Protein AF-A0A8S2RLA7-F1 (afdb_monomer_lite)

Radius of gyration: 19.09 Å; chains: 1; bounding box: 41×28×50 Å

pLDDT: mean 89.41, std 10.29, range [49.47, 97.12]

InterPro domains:
  IPR003165 Piwi domain [PF02171] (1-77)
  IPR003165 Piwi domain [PS50822] (1-81)
  IPR012337 Ribonuclease H-like superfamily [SSF53098] (1-77)
  IPR036397 Ribonuclease H superfamily [G3DSA:3.30.420.10] (1-81)

Foldseek 3Di:
DLVVQVVVCVVVVDGDQADEAEAEDDDPVCVVVVVVVVVVVVVVSQCVVPVPRDHHYHYHYDYPPDPDDDDDPPDPPPDDD

Organism: NCBI:txid392030

Sequence (81 aa):
MKSLIQQYERHRTYPPSAIVIYRDGISESEFDTVFEKELTAIRDACVELSPVYRPYLTYIVVNKRHHTRFFPVNSEKNVQA

Structure (mmCIF, N/CA/C/O backbone):
data_AF-A0A8S2RLA7-F1
#
_entry.id   AF-A0A8S2RLA7-F1
#
loop_
_atom_site.group_PDB
_atom_site.id
_atom_site.type_symbol
_atom_site.label_atom_id
_atom_site.label_alt_id
_atom_site.label_comp_id
_atom_site.label_asym_id
_atom_site.label_entity_id
_atom_site.label_seq_id
_atom_site.pdbx_PDB_ins_code
_atom_site.Cartn_x
_atom_site.Cartn_y
_atom_site.Cartn_z
_atom_site.occupancy
_atom_site.B_iso_or_equiv
_atom_site.auth_seq_id
_atom_site.auth_comp_id
_atom_site.auth_asym_id
_atom_site.auth_atom_id
_atom_site.pdbx_PDB_model_num
ATOM 1 N N . MET A 1 1 ? 9.855 -3.582 -1.710 1.00 87.38 1 MET A N 1
ATOM 2 C CA . MET A 1 1 ? 8.746 -3.653 -2.689 1.00 87.38 1 MET A CA 1
ATOM 3 C C . MET A 1 1 ? 9.195 -4.217 -4.035 1.00 87.38 1 MET A C 1
ATOM 5 O O . MET A 1 1 ? 8.698 -5.261 -4.431 1.00 87.38 1 MET A O 1
ATOM 9 N N . LYS A 1 2 ? 10.177 -3.591 -4.698 1.00 89.69 2 LYS A N 1
ATOM 10 C CA . LYS A 1 2 ? 10.745 -4.028 -5.988 1.00 89.69 2 LYS A CA 1
ATOM 11 C C . LYS A 1 2 ? 11.042 -5.533 -6.088 1.00 89.69 2 LYS A C 1
ATOM 13 O O . LYS A 1 2 ? 10.561 -6.190 -7.003 1.00 89.69 2 LYS A O 1
ATOM 18 N N . SER A 1 3 ? 11.750 -6.089 -5.103 1.00 93.06 3 SER A N 1
ATOM 19 C CA . SER A 1 3 ? 12.092 -7.520 -5.055 1.00 93.06 3 SER A CA 1
ATOM 20 C C . SER A 1 3 ? 10.871 -8.447 -5.051 1.00 93.06 3 SER A C 1
ATOM 22 O O . SER A 1 3 ? 10.903 -9.498 -5.687 1.00 93.06 3 SER A O 1
ATOM 24 N N . LEU A 1 4 ? 9.784 -8.051 -4.380 1.00 94.25 4 LEU A N 1
ATOM 25 C CA . LEU A 1 4 ? 8.539 -8.824 -4.318 1.00 94.25 4 LEU A CA 1
ATOM 26 C C . LEU A 1 4 ? 7.805 -8.805 -5.660 1.00 94.25 4 LEU A C 1
ATOM 28 O O . LEU A 1 4 ? 7.308 -9.838 -6.099 1.00 94.25 4 LEU A O 1
ATOM 32 N N . ILE A 1 5 ? 7.788 -7.654 -6.339 1.00 92.56 5 ILE A N 1
ATOM 33 C CA . ILE A 1 5 ? 7.201 -7.525 -7.679 1.00 92.56 5 ILE A CA 1
ATOM 34 C C . ILE A 1 5 ? 7.983 -8.387 -8.681 1.00 92.56 5 ILE A C 1
ATOM 36 O O . ILE A 1 5 ? 7.384 -9.176 -9.406 1.00 92.56 5 ILE A O 1
ATOM 40 N N . GLN A 1 6 ? 9.318 -8.330 -8.651 1.00 93.19 6 GLN A N 1
ATOM 41 C CA . GLN A 1 6 ? 10.177 -9.177 -9.491 1.00 93.19 6 GLN A CA 1
ATOM 42 C C . GLN A 1 6 ? 10.022 -10.667 -9.174 1.00 93.19 6 GLN A C 1
ATOM 44 O O . GLN A 1 6 ? 10.123 -11.523 -10.051 1.00 93.19 6 GLN A O 1
ATOM 49 N N . GLN A 1 7 ? 9.816 -11.022 -7.904 1.00 94.81 7 GLN A N 1
ATOM 50 C CA . GLN A 1 7 ? 9.519 -12.400 -7.533 1.00 94.81 7 GLN A CA 1
ATOM 51 C C . GLN A 1 7 ? 8.172 -12.842 -8.105 1.00 94.81 7 GLN A C 1
ATOM 53 O O . GLN A 1 7 ? 8.109 -13.923 -8.678 1.00 94.81 7 GLN A O 1
ATOM 58 N N . TYR A 1 8 ? 7.127 -12.022 -8.000 1.00 94.25 8 TYR A N 1
ATOM 59 C CA . TYR A 1 8 ? 5.820 -12.321 -8.585 1.00 94.25 8 TYR A CA 1
ATOM 60 C C . TYR A 1 8 ? 5.915 -12.537 -10.101 1.00 94.25 8 TYR A C 1
ATOM 62 O O . TYR A 1 8 ? 5.451 -13.556 -10.611 1.00 94.25 8 TYR A O 1
ATOM 70 N N . GLU A 1 9 ? 6.584 -11.625 -10.804 1.00 91.44 9 GLU A N 1
ATOM 71 C CA . GLU A 1 9 ? 6.756 -11.679 -12.256 1.00 91.44 9 GLU A CA 1
ATOM 72 C C . GLU A 1 9 ? 7.510 -12.935 -12.703 1.00 91.44 9 GLU A C 1
ATOM 74 O O . GLU A 1 9 ? 7.101 -13.588 -13.657 1.00 91.44 9 GLU A O 1
ATOM 79 N N . ARG A 1 10 ? 8.531 -13.371 -11.955 1.00 92.56 10 ARG A N 1
ATOM 80 C CA . ARG A 1 10 ? 9.215 -14.648 -12.230 1.00 92.56 10 ARG A CA 1
ATOM 81 C C . ARG A 1 10 ? 8.284 -15.864 -12.179 1.00 92.56 10 ARG A C 1
ATOM 83 O O . ARG A 1 10 ? 8.534 -16.830 -12.889 1.00 92.56 10 ARG A O 1
ATOM 90 N N . HIS A 1 11 ? 7.226 -15.827 -11.367 1.00 92.62 11 HIS A N 1
ATOM 91 C CA . HIS A 1 11 ? 6.268 -16.934 -11.249 1.00 92.62 11 HIS A CA 1
ATOM 92 C C . HIS A 1 11 ? 5.084 -16.816 -12.216 1.00 92.62 11 HIS A C 1
ATOM 94 O O . HIS A 1 11 ? 4.495 -17.830 -12.582 1.00 92.62 11 HIS A O 1
ATOM 100 N N . ARG A 1 12 ? 4.693 -15.593 -12.593 1.00 87.50 12 ARG A N 1
ATOM 101 C CA . ARG A 1 12 ? 3.478 -15.312 -13.379 1.00 87.50 12 ARG A CA 1
ATOM 102 C C . ARG A 1 12 ? 3.758 -14.791 -14.787 1.00 87.50 12 ARG A C 1
ATOM 104 O O . ARG A 1 12 ? 2.810 -14.595 -15.526 1.00 87.50 12 ARG A O 1
ATOM 111 N N . THR A 1 13 ? 5.022 -14.576 -15.152 1.00 88.25 13 THR A N 1
ATOM 112 C CA . THR A 1 13 ? 5.489 -14.001 -16.432 1.00 88.25 13 THR A CA 1
ATOM 113 C C . THR A 1 13 ? 5.051 -12.557 -16.716 1.00 88.25 13 THR A C 1
ATOM 115 O O . THR A 1 13 ? 5.489 -11.982 -17.707 1.00 88.25 13 THR A O 1
ATOM 118 N N . TYR A 1 14 ? 4.234 -11.951 -15.849 1.00 89.56 14 TYR A N 1
ATOM 119 C CA . TYR A 1 14 ? 3.810 -10.552 -15.915 1.00 89.56 14 TYR A CA 1
ATOM 120 C C . TYR A 1 14 ? 3.815 -9.906 -14.517 1.00 89.56 14 TYR A C 1
ATOM 122 O O . TYR A 1 14 ? 3.592 -10.602 -13.515 1.00 89.56 14 TYR A O 1
ATOM 130 N N . PRO A 1 15 ? 4.050 -8.584 -14.412 1.00 92.44 15 PRO A N 1
ATOM 131 C CA . PRO A 1 15 ? 3.937 -7.865 -13.149 1.00 92.44 15 PRO A CA 1
ATOM 132 C C . PRO A 1 15 ? 2.461 -7.742 -12.721 1.00 92.44 15 PRO A C 1
ATOM 134 O O . PRO A 1 15 ? 1.567 -7.708 -13.569 1.00 92.44 15 PRO A O 1
ATOM 137 N N . PRO A 1 16 ? 2.162 -7.673 -11.413 1.00 95.38 16 PRO A N 1
ATOM 138 C CA . PRO A 1 16 ? 0.789 -7.647 -10.923 1.00 95.38 16 PRO A CA 1
ATOM 139 C C . PRO A 1 16 ? 0.053 -6.371 -11.360 1.00 95.38 16 PRO A C 1
ATOM 141 O O . PRO A 1 16 ? 0.560 -5.266 -11.216 1.00 95.38 16 PRO A O 1
ATOM 144 N N . SER A 1 17 ? -1.182 -6.500 -11.844 1.00 95.38 17 SER A N 1
ATOM 145 C CA . SER A 1 17 ? -2.015 -5.347 -12.227 1.00 95.38 17 SER A CA 1
ATOM 146 C C . SER A 1 17 ? -2.590 -4.585 -11.028 1.00 95.38 17 SER A C 1
ATOM 148 O O . SER A 1 17 ? -2.944 -3.413 -11.153 1.00 95.38 17 SER A O 1
ATOM 150 N N . ALA A 1 18 ? -2.670 -5.235 -9.865 1.00 96.12 18 ALA A N 1
ATOM 151 C CA . ALA A 1 18 ? -3.156 -4.660 -8.619 1.00 96.12 18 ALA A CA 1
ATOM 152 C C . ALA A 1 18 ? -2.327 -5.151 -7.426 1.00 96.12 18 ALA A C 1
ATOM 154 O O . ALA A 1 18 ? -1.888 -6.302 -7.386 1.00 96.12 18 ALA A O 1
ATOM 155 N N . ILE A 1 19 ? -2.134 -4.273 -6.444 1.00 96.25 19 ILE A N 1
ATOM 156 C CA . ILE A 1 19 ? -1.366 -4.531 -5.228 1.00 96.25 19 ILE A CA 1
ATOM 157 C C . ILE A 1 19 ? -2.192 -4.058 -4.032 1.00 96.25 19 ILE A C 1
ATOM 159 O O . ILE A 1 19 ? -2.535 -2.881 -3.923 1.00 96.25 19 ILE A O 1
ATOM 163 N N . VAL A 1 20 ? -2.467 -4.985 -3.116 1.00 97.12 20 VAL A N 1
ATOM 164 C CA . VAL A 1 20 ? -3.130 -4.703 -1.840 1.00 97.12 20 VAL A CA 1
ATOM 165 C C . VAL A 1 20 ? -2.093 -4.763 -0.727 1.00 97.12 20 VAL A C 1
ATOM 167 O O . VAL A 1 20 ? -1.375 -5.753 -0.589 1.00 97.12 20 VAL A O 1
ATOM 170 N N . ILE A 1 21 ? -2.011 -3.697 0.060 1.00 95.81 21 ILE A N 1
ATOM 171 C CA . ILE A 1 21 ? -1.052 -3.539 1.148 1.00 95.81 21 ILE A CA 1
ATOM 172 C C . ILE A 1 21 ? -1.825 -3.484 2.454 1.00 95.81 21 ILE A C 1
ATOM 174 O O . ILE A 1 21 ? -2.661 -2.606 2.648 1.00 95.81 21 ILE A O 1
ATOM 178 N N . TYR A 1 22 ? -1.507 -4.405 3.355 1.00 95.06 22 TYR A N 1
ATOM 179 C CA . TYR A 1 22 ? -1.966 -4.367 4.736 1.00 95.06 22 TYR A CA 1
ATOM 180 C C . TYR A 1 22 ? -0.848 -3.804 5.601 1.00 95.06 22 TYR A C 1
ATOM 182 O O . TYR A 1 22 ? 0.199 -4.434 5.761 1.00 95.06 22 TYR A O 1
ATOM 190 N N . ARG A 1 23 ? -1.067 -2.615 6.157 1.00 94.75 23 ARG A N 1
ATOM 191 C CA . ARG A 1 23 ? -0.102 -1.932 7.010 1.00 94.75 23 ARG A CA 1
ATOM 192 C C . ARG A 1 23 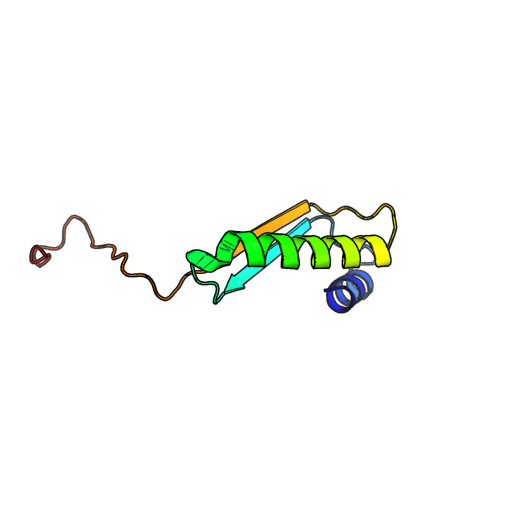? -0.551 -1.972 8.464 1.00 94.75 23 ARG A C 1
ATOM 194 O O . ARG A 1 23 ? -1.519 -1.320 8.831 1.00 94.75 23 ARG A O 1
ATOM 201 N N . ASP A 1 24 ? 0.174 -2.707 9.297 1.00 92.31 24 ASP A N 1
ATOM 202 C CA . ASP A 1 24 ? -0.049 -2.769 10.750 1.00 92.31 24 ASP A CA 1
ATOM 203 C C . ASP A 1 24 ? 0.920 -1.832 11.479 1.00 92.31 24 ASP A C 1
ATOM 205 O O . ASP A 1 24 ? 2.057 -1.688 11.038 1.00 92.31 24 ASP A O 1
ATOM 209 N N . GLY A 1 25 ? 0.510 -1.239 12.601 1.00 86.38 25 GLY A N 1
ATOM 210 C CA . GLY A 1 25 ? 1.399 -0.479 13.486 1.00 86.38 25 GLY A CA 1
ATOM 211 C C . GLY A 1 25 ? 1.661 0.966 13.060 1.00 86.38 25 GLY A C 1
ATOM 212 O O . GLY A 1 25 ? 2.805 1.411 13.104 1.00 86.38 25 GLY A O 1
ATOM 213 N N . ILE A 1 26 ? 0.620 1.681 12.632 1.00 88.69 26 ILE A N 1
ATOM 214 C CA . ILE A 1 26 ? 0.635 3.141 12.459 1.00 88.69 26 ILE A CA 1
ATOM 215 C C . ILE A 1 26 ? -0.275 3.752 13.526 1.00 88.69 26 ILE A C 1
ATOM 217 O O . ILE A 1 26 ? -1.399 3.279 13.713 1.00 88.69 26 ILE A O 1
ATOM 221 N N . SER A 1 27 ? 0.214 4.769 14.240 1.00 86.06 27 SER A N 1
ATOM 222 C CA . SER A 1 27 ? -0.641 5.582 15.106 1.00 86.06 27 SER A CA 1
ATOM 223 C C . SER A 1 27 ? -1.488 6.538 14.264 1.00 86.06 27 SER A C 1
ATOM 225 O O . SER A 1 27 ? -1.067 6.971 13.195 1.00 86.06 27 SE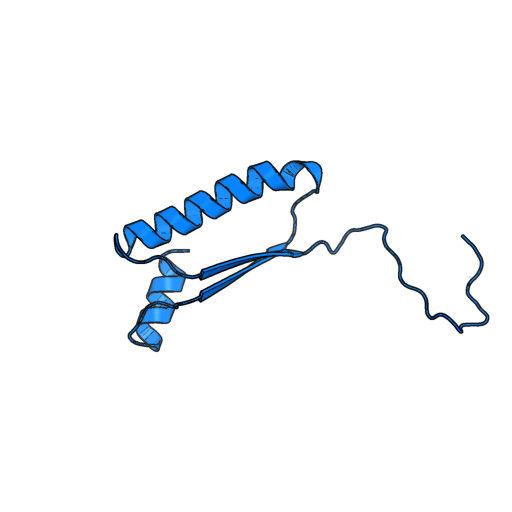R A O 1
ATOM 227 N N . GLU A 1 28 ? -2.682 6.891 14.736 1.00 85.00 28 GLU A N 1
ATOM 228 C CA . GLU A 1 28 ? -3.597 7.761 13.982 1.00 85.00 28 GLU A CA 1
ATOM 229 C C . GLU A 1 28 ? -2.966 9.122 13.642 1.00 85.00 28 GLU A C 1
ATOM 231 O O . GLU A 1 28 ? -3.093 9.596 12.518 1.00 85.00 28 GLU A O 1
ATOM 236 N N . SER A 1 29 ? -2.182 9.692 14.562 1.00 88.00 29 SER A N 1
ATOM 237 C CA . SER A 1 29 ? -1.464 10.959 14.362 1.00 88.00 29 SER A CA 1
ATOM 238 C C . SER A 1 29 ? -0.368 10.917 13.295 1.00 88.00 29 SER A C 1
ATOM 240 O O . SER A 1 29 ? 0.057 11.962 12.814 1.00 88.00 29 SER A O 1
ATOM 242 N N . GLU A 1 30 ? 0.134 9.732 12.950 1.00 89.12 30 GLU A N 1
ATOM 243 C CA . GLU A 1 30 ? 1.213 9.555 11.970 1.00 89.12 30 GLU A CA 1
ATOM 244 C C . GLU A 1 30 ? 0.694 9.094 10.604 1.00 89.12 30 GLU A C 1
ATOM 246 O O . GLU A 1 30 ? 1.489 8.939 9.674 1.00 89.12 30 GLU A O 1
ATOM 251 N N . PHE A 1 31 ? -0.617 8.854 10.481 1.00 90.31 31 PHE A N 1
ATOM 252 C CA . PHE A 1 31 ? -1.212 8.203 9.320 1.00 90.31 31 PHE A CA 1
ATOM 253 C C . PHE A 1 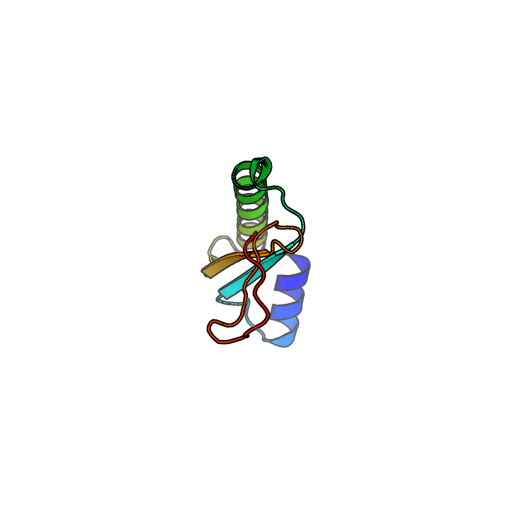31 ? -0.862 8.905 8.011 1.00 90.31 31 PHE A C 1
ATOM 255 O O . PHE A 1 31 ? -0.271 8.266 7.144 1.00 90.31 31 PHE A O 1
ATOM 262 N N . ASP A 1 32 ? -1.145 10.203 7.889 1.00 92.88 32 ASP A N 1
ATOM 263 C CA . ASP A 1 32 ? -0.952 10.937 6.633 1.00 92.88 32 ASP A CA 1
ATOM 264 C C . ASP A 1 32 ? 0.523 10.957 6.210 1.00 92.88 32 ASP A C 1
ATOM 266 O O . ASP A 1 32 ? 0.870 10.562 5.097 1.00 92.88 32 ASP A O 1
ATOM 270 N N . THR A 1 33 ? 1.416 11.315 7.135 1.00 94.81 33 THR A N 1
ATOM 271 C CA . THR A 1 33 ? 2.859 11.405 6.870 1.00 94.81 33 THR A CA 1
ATOM 272 C C . THR A 1 33 ? 3.454 10.059 6.454 1.00 94.81 33 THR A C 1
ATOM 274 O O . THR A 1 33 ? 4.260 9.980 5.521 1.00 94.81 33 THR A O 1
ATOM 277 N N . VAL A 1 34 ? 3.089 8.976 7.150 1.00 94.62 34 VAL A N 1
ATOM 278 C CA . VAL A 1 34 ? 3.591 7.634 6.828 1.00 94.62 34 VAL A CA 1
ATOM 279 C C . VAL A 1 34 ? 2.983 7.137 5.520 1.00 94.62 34 VAL A C 1
ATOM 281 O O . VAL A 1 34 ? 3.711 6.590 4.690 1.00 94.62 34 VAL A O 1
ATOM 284 N N . PHE A 1 35 ? 1.686 7.366 5.306 1.00 94.44 35 PHE A N 1
ATOM 285 C CA . PHE A 1 35 ? 0.991 6.996 4.080 1.00 94.44 35 PHE A CA 1
ATOM 286 C C . PHE A 1 35 ? 1.624 7.654 2.851 1.00 94.44 35 PHE A C 1
ATOM 288 O O . PHE A 1 35 ? 1.975 6.948 1.907 1.00 94.44 35 PHE A O 1
ATOM 295 N N . GLU A 1 36 ? 1.840 8.971 2.866 1.00 95.62 36 GLU A N 1
ATOM 296 C CA . GLU A 1 36 ? 2.444 9.697 1.742 1.00 95.62 36 GLU A CA 1
ATOM 297 C C . GLU A 1 36 ? 3.855 9.192 1.424 1.00 95.62 36 GLU A C 1
ATOM 299 O O . GLU A 1 36 ? 4.188 8.926 0.260 1.00 95.62 36 GLU A O 1
ATOM 304 N N . LYS A 1 37 ? 4.677 9.002 2.462 1.00 96.50 37 LYS A N 1
ATOM 305 C CA . LYS A 1 37 ? 6.050 8.511 2.321 1.00 96.50 37 LYS A CA 1
ATOM 306 C C . LYS A 1 37 ? 6.091 7.092 1.756 1.00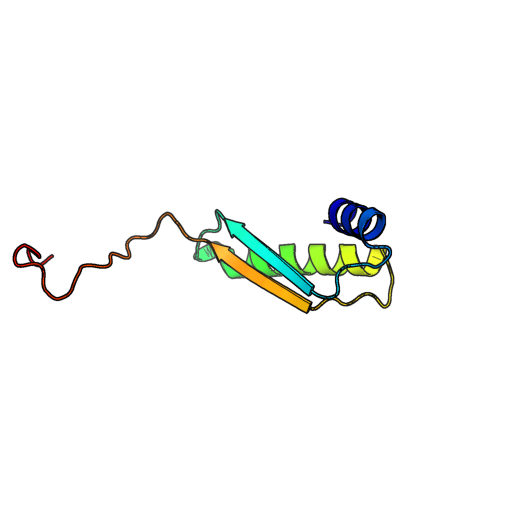 96.50 37 LYS A C 1
ATOM 308 O O . LYS A 1 37 ? 6.858 6.818 0.831 1.00 96.50 37 LYS A O 1
ATOM 313 N N . GLU A 1 38 ? 5.284 6.185 2.299 1.00 96.06 38 GLU A N 1
ATOM 314 C CA . GLU A 1 38 ? 5.243 4.793 1.849 1.00 96.06 38 GLU A CA 1
ATOM 315 C C . GLU A 1 38 ? 4.652 4.679 0.440 1.00 96.06 38 GLU A C 1
ATOM 317 O O . GLU A 1 38 ? 5.218 3.979 -0.401 1.00 96.06 38 GLU A O 1
ATOM 322 N N . LEU A 1 39 ? 3.567 5.403 0.145 1.00 94.94 39 LEU A N 1
ATOM 323 C CA . LEU A 1 39 ? 2.934 5.403 -1.174 1.00 94.94 39 LEU A CA 1
ATOM 324 C C . LEU A 1 39 ? 3.891 5.909 -2.257 1.00 94.94 39 LEU A C 1
ATOM 326 O O . LEU A 1 39 ? 3.958 5.315 -3.335 1.00 94.94 39 LEU A O 1
ATOM 330 N N . THR A 1 40 ? 4.648 6.969 -1.967 1.00 96.00 40 THR A N 1
ATOM 331 C CA . THR A 1 40 ? 5.679 7.493 -2.873 1.00 96.00 40 THR A CA 1
ATOM 332 C C . THR A 1 40 ? 6.757 6.442 -3.116 1.00 96.00 40 THR A C 1
ATOM 334 O O . THR A 1 40 ? 6.991 6.070 -4.262 1.00 96.00 40 THR A O 1
ATOM 337 N N . ALA A 1 41 ? 7.301 5.833 -2.057 1.00 95.94 41 ALA A N 1
ATOM 338 C CA . ALA A 1 41 ? 8.308 4.779 -2.188 1.00 95.94 41 ALA A CA 1
ATOM 339 C C . ALA A 1 41 ? 7.809 3.550 -2.980 1.00 95.94 41 ALA A C 1
ATOM 341 O O . ALA A 1 41 ? 8.570 2.920 -3.719 1.00 95.94 41 ALA A O 1
ATOM 342 N N . ILE A 1 42 ? 6.527 3.189 -2.850 1.00 95.38 42 ILE A N 1
ATOM 343 C CA . ILE A 1 42 ? 5.913 2.105 -3.629 1.00 95.38 42 ILE A CA 1
ATOM 344 C C . ILE A 1 42 ? 5.798 2.490 -5.106 1.00 95.38 42 ILE A C 1
ATOM 346 O O . ILE A 1 42 ? 6.110 1.667 -5.971 1.00 95.38 42 ILE A O 1
ATOM 350 N N . ARG A 1 43 ? 5.362 3.719 -5.404 1.00 94.69 43 ARG A N 1
ATOM 351 C CA . ARG A 1 43 ? 5.261 4.230 -6.779 1.00 94.69 43 ARG A CA 1
ATOM 352 C C . ARG A 1 43 ? 6.630 4.305 -7.440 1.00 94.69 43 ARG A C 1
ATOM 354 O O . ARG A 1 43 ? 6.764 3.815 -8.558 1.00 94.69 43 ARG A O 1
ATOM 361 N N . ASP A 1 44 ? 7.635 4.808 -6.735 1.00 95.38 44 ASP A N 1
ATOM 362 C CA . ASP A 1 44 ? 9.009 4.892 -7.230 1.00 95.38 44 ASP A CA 1
ATOM 363 C C . ASP A 1 44 ? 9.558 3.499 -7.542 1.00 95.38 44 ASP A C 1
ATOM 365 O O . ASP A 1 44 ? 10.064 3.259 -8.636 1.00 95.38 44 ASP A O 1
ATOM 369 N N . ALA A 1 45 ? 9.328 2.522 -6.658 1.00 94.75 45 ALA A N 1
ATOM 370 C CA . ALA A 1 45 ? 9.704 1.134 -6.919 1.00 94.75 45 ALA A CA 1
ATOM 371 C C . ALA A 1 45 ? 9.003 0.535 -8.156 1.00 94.75 45 ALA A C 1
ATOM 373 O O . ALA A 1 45 ? 9.577 -0.333 -8.816 1.00 94.75 45 ALA A O 1
ATOM 374 N N . CYS A 1 46 ? 7.776 0.967 -8.474 1.00 95.25 46 CYS A N 1
ATOM 375 C CA . CYS A 1 46 ? 7.077 0.564 -9.698 1.00 95.25 46 CYS A CA 1
ATOM 376 C C . CYS A 1 46 ? 7.681 1.241 -10.940 1.00 95.25 46 CYS A C 1
ATOM 378 O O . CYS A 1 46 ? 7.922 0.566 -11.940 1.00 95.25 46 CYS A O 1
ATOM 380 N N . VAL A 1 47 ? 7.973 2.543 -10.865 1.00 94.38 47 VAL A N 1
ATOM 381 C CA . VAL A 1 47 ? 8.606 3.323 -11.944 1.00 94.38 47 VAL A CA 1
ATOM 382 C C . VAL A 1 47 ? 9.997 2.784 -12.276 1.00 94.38 47 VAL A C 1
ATOM 384 O O . VAL A 1 47 ? 10.332 2.641 -13.449 1.00 94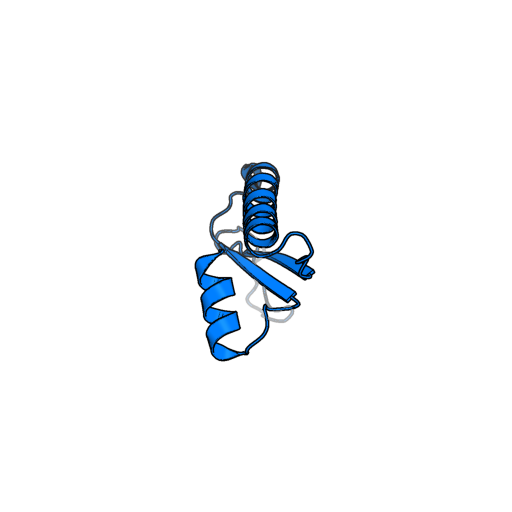.38 47 VAL A O 1
ATOM 387 N N . GLU A 1 48 ? 10.788 2.436 -11.259 1.00 93.56 48 GLU A N 1
ATOM 388 C CA . GLU A 1 48 ? 12.118 1.842 -11.419 1.00 93.56 48 GLU A CA 1
ATOM 389 C C . GLU A 1 48 ? 12.106 0.487 -12.137 1.00 93.56 48 GLU A C 1
ATOM 391 O O . GLU A 1 48 ? 13.123 0.089 -12.705 1.00 93.56 48 GLU A O 1
ATOM 396 N N . LEU A 1 49 ? 11.002 -0.263 -12.055 1.00 91.31 49 LEU A N 1
ATOM 397 C CA . LEU A 1 49 ? 10.849 -1.526 -12.780 1.00 91.31 49 LEU A CA 1
ATOM 398 C C . LEU A 1 49 ? 10.478 -1.278 -14.236 1.00 91.31 49 LEU A C 1
ATOM 400 O O . LEU A 1 49 ? 11.019 -1.919 -15.131 1.00 91.31 49 LEU A O 1
ATOM 404 N N . SER A 1 50 ? 9.553 -0.350 -14.469 1.00 92.19 50 SER A N 1
ATOM 405 C CA . SER A 1 50 ? 9.187 0.094 -15.804 1.00 92.19 50 SER A CA 1
ATOM 406 C C . SER A 1 50 ? 8.520 1.472 -15.735 1.00 92.19 50 SER A C 1
ATOM 408 O O . SER A 1 50 ? 7.562 1.650 -14.974 1.00 92.19 50 SER A O 1
ATOM 410 N N . PRO A 1 51 ? 8.933 2.443 -16.573 1.00 93.06 51 PRO A N 1
ATOM 411 C CA . PRO A 1 51 ? 8.360 3.789 -16.569 1.00 93.06 51 PRO A CA 1
ATOM 412 C C . PRO A 1 51 ? 6.839 3.823 -16.758 1.00 93.06 51 PRO A C 1
ATOM 414 O O . PRO A 1 51 ? 6.184 4.721 -16.225 1.00 93.06 51 PRO A O 1
ATOM 417 N N . VAL A 1 52 ? 6.276 2.831 -17.459 1.00 94.50 52 VAL A N 1
ATOM 418 C CA . VAL A 1 52 ? 4.837 2.714 -17.760 1.00 94.50 52 VAL A CA 1
ATOM 419 C C . VAL A 1 52 ? 4.065 1.851 -16.759 1.00 94.50 52 VAL A C 1
ATOM 421 O O . VAL A 1 52 ? 2.839 1.796 -16.814 1.00 94.50 52 VAL A O 1
ATOM 424 N N . TYR A 1 53 ? 4.746 1.179 -15.829 1.00 94.75 53 TYR A N 1
ATOM 425 C CA . TYR A 1 53 ? 4.087 0.297 -14.874 1.00 94.75 53 TYR A CA 1
ATOM 426 C C . TYR A 1 53 ? 3.390 1.106 -13.773 1.00 94.75 53 TYR A C 1
ATOM 428 O O . TYR A 1 53 ? 4.022 1.769 -12.944 1.00 94.75 53 TYR A O 1
ATOM 436 N N . ARG A 1 54 ? 2.055 1.084 -13.798 1.00 94.94 54 ARG A N 1
ATOM 437 C CA . ARG A 1 54 ? 1.171 1.787 -12.860 1.00 94.94 54 ARG A CA 1
ATOM 438 C C . ARG A 1 54 ? 0.068 0.834 -12.386 1.00 94.94 54 ARG A C 1
ATOM 440 O O . ARG A 1 54 ? -1.025 0.857 -12.946 1.00 94.94 54 ARG A O 1
ATOM 447 N N . PRO A 1 55 ? 0.352 -0.038 -11.405 1.00 96.50 55 PRO A N 1
ATOM 448 C CA . PRO A 1 55 ? -0.656 -0.947 -10.875 1.00 96.50 55 PRO A CA 1
ATOM 449 C C . PRO A 1 55 ? -1.703 -0.187 -10.053 1.00 96.50 55 PRO A C 1
ATOM 451 O O . PRO A 1 55 ? -1.424 0.878 -9.494 1.00 96.50 55 PRO A O 1
ATOM 454 N N . TYR A 1 56 ? -2.892 -0.772 -9.911 1.00 97.06 56 TYR A N 1
ATOM 455 C CA . TYR A 1 56 ? -3.860 -0.317 -8.915 1.00 97.06 56 TYR A CA 1
ATOM 456 C C . TYR A 1 56 ? -3.309 -0.571 -7.510 1.00 97.06 56 TYR A C 1
ATOM 458 O O . TYR A 1 56 ? -2.837 -1.669 -7.215 1.00 97.06 56 TYR A O 1
ATOM 466 N N . LEU A 1 57 ? -3.367 0.436 -6.642 1.00 96.31 57 LEU A N 1
ATOM 467 C CA . LEU A 1 57 ? -2.871 0.349 -5.270 1.00 96.31 57 LEU A CA 1
ATOM 468 C C . LEU A 1 57 ? -4.036 0.461 -4.290 1.00 96.31 57 LEU A C 1
ATOM 470 O O . LEU A 1 57 ? -4.803 1.421 -4.336 1.00 96.31 57 LEU A O 1
ATOM 474 N N . THR A 1 58 ? -4.134 -0.497 -3.374 1.00 97.06 58 THR A N 1
ATOM 475 C CA . THR A 1 58 ? -5.047 -0.442 -2.229 1.00 97.06 58 THR A CA 1
ATOM 476 C C . THR A 1 58 ? -4.222 -0.491 -0.957 1.00 97.06 58 THR A C 1
ATOM 478 O O . THR A 1 58 ? -3.476 -1.442 -0.739 1.00 97.06 58 THR A O 1
ATOM 481 N N . TYR A 1 59 ? -4.351 0.532 -0.118 1.00 95.81 59 TYR A N 1
ATOM 482 C CA . TYR A 1 59 ? -3.607 0.647 1.130 1.00 95.81 59 TYR A CA 1
ATOM 483 C C . TYR A 1 59 ? -4.578 0.558 2.305 1.00 95.81 59 TYR A C 1
ATOM 485 O O . TYR A 1 59 ? -5.467 1.393 2.449 1.00 95.81 59 TYR A O 1
ATOM 493 N N . ILE A 1 60 ? -4.433 -0.486 3.113 1.00 94.81 60 ILE A N 1
ATOM 494 C CA . ILE A 1 60 ? -5.322 -0.810 4.225 1.00 94.81 60 ILE A CA 1
ATOM 495 C C . ILE A 1 60 ? -4.511 -0.706 5.506 1.00 94.81 60 ILE A C 1
ATOM 497 O O . ILE A 1 60 ? -3.634 -1.535 5.757 1.00 94.81 60 ILE A O 1
ATOM 501 N N . VAL A 1 61 ? -4.822 0.286 6.338 1.00 93.12 61 VAL A N 1
ATOM 502 C CA . VAL A 1 61 ? -4.242 0.364 7.679 1.00 93.12 61 VAL A CA 1
ATOM 503 C C . VAL A 1 61 ? -5.014 -0.537 8.624 1.00 93.12 61 VAL A C 1
ATOM 505 O O . VAL A 1 61 ? -6.233 -0.462 8.757 1.00 93.12 61 VAL A O 1
ATOM 508 N N . VAL A 1 62 ? -4.269 -1.420 9.273 1.00 92.56 62 VAL A N 1
ATOM 509 C CA . VAL A 1 62 ? -4.766 -2.377 10.246 1.00 92.56 62 VAL A CA 1
ATOM 510 C C . VAL A 1 62 ? -4.478 -1.812 11.627 1.00 92.56 62 VAL A C 1
ATOM 512 O O . VAL A 1 62 ? -3.325 -1.724 12.042 1.00 92.56 62 VAL A O 1
ATOM 515 N N . ASN A 1 63 ? -5.534 -1.449 12.352 1.00 88.88 63 ASN A N 1
ATOM 516 C CA . ASN A 1 63 ? -5.430 -1.005 13.734 1.00 88.88 63 ASN A CA 1
ATOM 517 C C . ASN A 1 63 ? -5.982 -2.091 14.664 1.00 88.88 63 ASN A C 1
ATOM 519 O O . ASN A 1 63 ? -7.181 -2.344 14.682 1.00 88.88 63 ASN A O 1
ATOM 523 N N . LYS A 1 64 ? -5.104 -2.757 15.424 1.00 87.38 64 LYS A N 1
ATOM 524 C CA . LYS A 1 64 ? -5.489 -3.805 16.394 1.00 87.38 64 LYS A CA 1
ATOM 525 C C . LYS A 1 64 ? -5.580 -3.296 17.832 1.00 87.38 64 LYS A C 1
ATOM 527 O O . LYS A 1 64 ? -6.146 -3.971 18.685 1.00 87.38 64 LYS A O 1
ATOM 532 N N . ARG A 1 65 ? -4.982 -2.140 18.131 1.00 84.94 65 ARG A N 1
ATOM 533 C CA . ARG A 1 65 ? -4.830 -1.608 19.494 1.00 84.94 65 ARG A CA 1
ATOM 534 C C . ARG A 1 65 ? -5.710 -0.373 19.681 1.00 84.94 65 ARG A C 1
ATOM 536 O O . ARG A 1 65 ? -5.223 0.687 20.049 1.00 84.94 65 ARG A O 1
ATOM 543 N N . HIS A 1 66 ? -7.005 -0.528 19.412 1.00 87.81 66 HIS A N 1
ATOM 544 C CA . HIS A 1 66 ? -8.005 0.527 19.572 1.00 87.81 66 HIS A CA 1
ATOM 545 C C . HIS A 1 66 ? -8.931 0.275 20.771 1.00 87.81 66 HIS A C 1
ATOM 547 O O . HIS A 1 66 ? -9.081 -0.848 21.268 1.00 87.81 66 HIS A O 1
ATOM 553 N N . HIS A 1 67 ? -9.624 1.326 21.205 1.00 88.62 67 HIS A N 1
ATOM 554 C CA . HIS A 1 67 ? -10.602 1.259 22.295 1.00 88.62 67 HIS A CA 1
ATOM 555 C C . HIS A 1 67 ? -12.024 0.911 21.834 1.00 88.62 67 HIS A C 1
ATOM 557 O O . HIS A 1 67 ? -12.873 0.633 22.673 1.00 88.62 67 HIS A O 1
ATOM 563 N N . THR A 1 68 ? -12.280 0.820 20.524 1.00 89.38 68 THR A N 1
ATOM 564 C CA . THR A 1 68 ? -13.578 0.375 19.993 1.00 89.38 68 THR A CA 1
ATOM 565 C C . THR A 1 68 ? -13.896 -1.049 20.451 1.00 89.38 68 THR A C 1
ATOM 567 O O . THR A 1 68 ? -13.036 -1.938 20.404 1.00 89.38 68 THR A O 1
ATOM 570 N N . ARG A 1 69 ? -15.123 -1.264 20.924 1.00 90.44 69 ARG A N 1
ATOM 571 C CA . ARG A 1 69 ? -15.656 -2.559 21.362 1.00 90.44 69 ARG A CA 1
ATOM 572 C C . ARG A 1 69 ? -17.000 -2.784 20.683 1.00 90.44 69 ARG A C 1
ATOM 574 O O . ARG A 1 69 ? -17.793 -1.855 20.572 1.00 90.44 69 ARG A O 1
ATOM 581 N N . PHE A 1 70 ? -17.241 -4.013 20.250 1.00 90.06 70 PHE A N 1
ATOM 582 C CA . PHE A 1 70 ? -18.526 -4.444 19.711 1.00 90.06 70 PHE A CA 1
ATOM 583 C C . PHE A 1 70 ? -19.148 -5.434 20.692 1.00 90.06 70 PHE A C 1
ATOM 585 O O . PHE A 1 70 ? -18.467 -6.356 21.142 1.00 90.06 70 PHE A O 1
ATOM 592 N N . PHE A 1 71 ? -20.428 -5.248 21.009 1.00 89.44 71 PHE A N 1
ATOM 593 C CA . PHE A 1 71 ? -21.193 -6.142 21.876 1.00 89.44 71 PHE A CA 1
ATOM 594 C C . PHE A 1 71 ? -22.406 -6.689 21.110 1.00 89.44 71 PHE A C 1
ATOM 596 O O . PHE A 1 71 ? -22.994 -5.953 20.313 1.00 89.44 7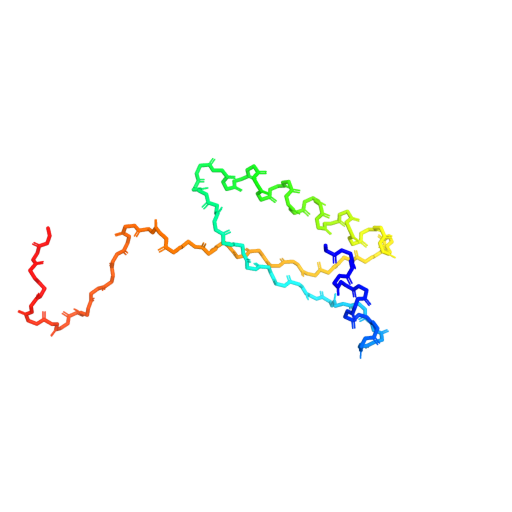1 PHE A O 1
ATOM 603 N N . PRO A 1 72 ? -22.804 -7.956 21.320 1.00 90.81 72 PRO A N 1
ATOM 604 C CA . PRO A 1 72 ? -24.038 -8.490 20.752 1.00 90.81 72 PRO A CA 1
ATOM 605 C C . PRO A 1 72 ? -25.261 -7.720 21.264 1.00 90.81 72 PRO A C 1
ATOM 607 O O . PRO A 1 72 ? -25.340 -7.398 22.447 1.00 90.81 72 PRO A O 1
ATOM 610 N N . VAL A 1 73 ? -26.240 -7.467 20.392 1.00 82.62 73 VAL A N 1
ATOM 611 C CA . VAL A 1 73 ? -27.426 -6.646 20.713 1.00 82.62 73 VAL A CA 1
ATOM 612 C C . VAL A 1 73 ? -28.329 -7.302 21.774 1.00 82.62 73 VAL A C 1
ATOM 614 O O . VAL A 1 73 ? -28.973 -6.598 22.542 1.00 82.62 73 VAL A O 1
ATOM 617 N N . ASN A 1 74 ? -28.319 -8.638 21.877 1.00 75.75 74 ASN A N 1
ATOM 618 C CA . ASN A 1 74 ? -29.253 -9.410 22.713 1.00 75.75 74 ASN A CA 1
ATOM 619 C C . ASN A 1 74 ? -28.581 -10.204 23.850 1.00 75.75 74 ASN A C 1
ATOM 621 O O . ASN A 1 74 ? -29.132 -11.203 24.309 1.00 75.75 74 ASN A O 1
ATOM 625 N N . SER A 1 75 ? -27.388 -9.822 24.310 1.00 69.31 75 SER A N 1
ATOM 626 C CA . SER A 1 75 ? -26.825 -10.420 25.526 1.00 69.31 75 SER A CA 1
ATOM 627 C C . SER A 1 75 ? -27.372 -9.715 26.768 1.00 69.31 75 SER A C 1
ATOM 629 O O . SER A 1 75 ? -27.008 -8.576 27.045 1.00 69.31 75 SER A O 1
ATOM 631 N N . GLU A 1 76 ? -28.164 -10.428 27.579 1.00 63.00 76 GLU A N 1
ATOM 632 C CA . GLU A 1 76 ? -28.702 -9.991 28.890 1.00 63.00 76 GLU A CA 1
ATOM 633 C C . GLU A 1 76 ? -27.623 -9.596 29.931 1.00 63.00 76 GLU A C 1
ATOM 635 O O . GLU A 1 76 ? -27.928 -9.275 31.075 1.00 63.00 76 GLU A O 1
ATOM 640 N N . LYS A 1 77 ? -26.339 -9.608 29.548 1.00 60.84 77 LYS A N 1
ATOM 641 C CA . LYS A 1 77 ? -25.173 -9.283 30.381 1.00 60.84 77 LYS A CA 1
ATOM 642 C C . LYS A 1 77 ? -24.363 -8.084 29.882 1.00 60.84 77 LYS A C 1
ATOM 644 O O . LYS A 1 77 ? -23.216 -7.922 30.293 1.00 60.84 77 LYS A O 1
ATOM 649 N N . ASN A 1 78 ? -24.916 -7.243 29.010 1.00 56.78 78 ASN A N 1
ATOM 650 C CA . ASN A 1 78 ? -24.254 -5.988 28.660 1.00 56.78 78 ASN A CA 1
ATOM 651 C C . ASN A 1 78 ? -24.474 -4.984 29.798 1.00 56.78 78 ASN A C 1
ATOM 653 O O . ASN A 1 78 ? -25.407 -4.186 29.769 1.00 56.78 78 ASN A O 1
ATOM 657 N N . VAL A 1 79 ? -23.638 -5.066 30.837 1.00 59.81 79 VAL A N 1
ATOM 658 C CA . VAL A 1 79 ? -23.544 -4.011 31.850 1.00 59.81 79 VAL A CA 1
ATOM 659 C C . VAL A 1 79 ? -23.131 -2.732 31.124 1.00 59.81 79 VAL A C 1
ATOM 661 O O . VAL A 1 79 ? -22.127 -2.724 30.411 1.00 59.81 79 VAL A O 1
ATOM 664 N N . GLN A 1 80 ? -23.960 -1.697 31.256 1.00 52.53 80 GLN A N 1
ATOM 665 C CA . GLN A 1 80 ? -23.724 -0.371 30.695 1.00 52.53 80 GLN A CA 1
ATOM 666 C C . GLN A 1 80 ? -22.360 0.145 31.170 1.00 52.53 80 GLN A C 1
ATOM 668 O O . GLN A 1 80 ? -22.070 0.102 32.367 1.00 52.53 80 GLN A O 1
ATOM 673 N N . ALA A 1 81 ? -21.531 0.569 30.216 1.00 49.47 81 ALA A N 1
ATOM 674 C CA . ALA A 1 81 ? -20.309 1.323 30.478 1.00 49.47 81 ALA A CA 1
ATOM 675 C C . ALA A 1 81 ? -20.643 2.800 30.707 1.00 49.47 81 ALA A C 1
ATOM 677 O O . ALA A 1 81 ? -21.575 3.289 30.026 1.00 49.47 81 ALA A O 1
#

Secondary structure (DSSP, 8-state):
-HHHHHHHHHHHSS--SEEEEEEE---GGGHHHHHHHHHHHHHHHHHTT-TT---EEEEEEE--S-------TT-TT----